Protein AF-A0AB36K809-F1 (afdb_monomer)

Sequence (99 aa):
MNATQRQARRLKELGFRVWARQINPAAPAGKRRKPTMKWIRENISIDQAGAIMRALGYDPKDKWEIKQPERPFLETRDKQLAEISKESMARMRKKGRSK

Structure (mmCIF, N/CA/C/O backbone):
data_AF-A0AB36K809-F1
#
_entry.id   AF-A0AB36K809-F1
#
loop_
_atom_site.group_PDB
_atom_site.id
_atom_site.type_symbol
_atom_site.label_atom_id
_atom_site.label_alt_id
_atom_site.label_comp_id
_atom_site.label_asym_id
_atom_site.label_entity_id
_atom_site.label_seq_id
_atom_site.pdbx_PDB_ins_code
_atom_site.Cartn_x
_atom_site.Cartn_y
_atom_site.Cartn_z
_atom_site.occupancy
_atom_site.B_iso_or_equiv
_atom_site.auth_seq_id
_atom_site.auth_comp_id
_atom_site.auth_asym_id
_atom_site.auth_atom_id
_atom_site.pdbx_PDB_model_num
ATOM 1 N N . MET A 1 1 ? 3.310 14.414 -4.015 1.00 80.25 1 MET A N 1
ATOM 2 C CA . MET A 1 1 ? 4.249 13.570 -3.241 1.00 80.25 1 MET A CA 1
ATOM 3 C C . MET A 1 1 ? 4.183 12.135 -3.737 1.00 80.25 1 MET A C 1
ATOM 5 O O . MET A 1 1 ? 3.101 11.651 -4.065 1.00 80.25 1 MET A O 1
ATOM 9 N N . ASN A 1 2 ? 5.332 11.471 -3.769 1.00 93.50 2 ASN A N 1
ATOM 10 C CA . ASN A 1 2 ? 5.497 10.104 -4.253 1.00 93.50 2 ASN A CA 1
ATOM 11 C C . ASN A 1 2 ? 5.208 9.063 -3.163 1.00 93.50 2 ASN A C 1
ATOM 13 O O . ASN A 1 2 ? 5.368 9.354 -1.978 1.00 93.50 2 ASN A O 1
ATOM 17 N N . ALA A 1 3 ? 4.796 7.854 -3.553 1.00 94.50 3 ALA A N 1
ATOM 18 C CA . ALA A 1 3 ? 4.452 6.788 -2.618 1.00 94.50 3 ALA A CA 1
ATOM 19 C C . ALA A 1 3 ? 5.603 6.471 -1.647 1.00 94.50 3 ALA A C 1
ATOM 21 O O . ALA A 1 3 ? 6.772 6.367 -2.027 1.00 94.50 3 ALA A O 1
ATOM 22 N N . THR A 1 4 ? 5.265 6.264 -0.375 1.00 96.19 4 THR A N 1
ATOM 23 C CA . THR A 1 4 ? 6.252 5.948 0.666 1.00 96.19 4 THR A CA 1
ATOM 24 C C . THR A 1 4 ? 6.792 4.521 0.526 1.00 96.19 4 THR A C 1
ATOM 26 O O . THR 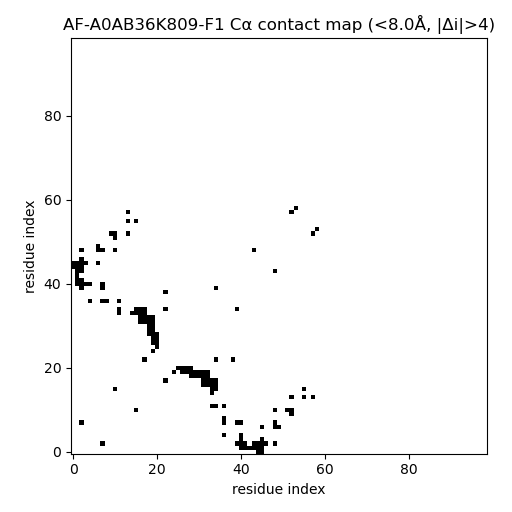A 1 4 ? 6.167 3.637 -0.066 1.00 96.19 4 THR A O 1
ATOM 29 N N . GLN A 1 5 ? 7.945 4.240 1.141 1.00 96.00 5 GLN A N 1
ATOM 30 C CA . GLN A 1 5 ? 8.524 2.890 1.155 1.00 96.00 5 GLN A CA 1
ATOM 31 C C . GLN A 1 5 ? 7.587 1.849 1.788 1.00 96.00 5 GLN A C 1
ATOM 33 O O . GLN A 1 5 ? 7.498 0.724 1.289 1.00 96.00 5 GLN A O 1
ATOM 38 N N . ARG A 1 6 ? 6.858 2.224 2.850 1.00 94.44 6 ARG A N 1
ATOM 39 C CA . ARG A 1 6 ? 5.867 1.354 3.504 1.00 94.44 6 ARG A CA 1
ATOM 40 C C . ARG A 1 6 ? 4.714 1.017 2.556 1.00 94.44 6 ARG A C 1
ATOM 42 O O . ARG A 1 6 ? 4.382 -0.156 2.411 1.00 94.44 6 ARG A O 1
ATOM 49 N N . GLN A 1 7 ? 4.166 2.016 1.861 1.00 94.75 7 GLN A N 1
ATOM 50 C CA . GLN A 1 7 ? 3.107 1.813 0.866 1.00 94.75 7 GLN A CA 1
ATOM 51 C C . GLN A 1 7 ? 3.580 0.933 -0.296 1.00 94.75 7 GLN A C 1
ATOM 53 O O . GLN A 1 7 ? 2.891 -0.012 -0.669 1.00 94.75 7 GLN A O 1
ATOM 58 N N . ALA A 1 8 ? 4.784 1.174 -0.825 1.00 96.69 8 ALA A N 1
ATOM 59 C CA . ALA A 1 8 ? 5.340 0.372 -1.914 1.00 96.69 8 ALA A CA 1
ATOM 60 C C . ALA A 1 8 ? 5.537 -1.102 -1.523 1.00 96.69 8 ALA A C 1
ATOM 62 O O . ALA A 1 8 ? 5.239 -2.001 -2.312 1.00 96.69 8 ALA A O 1
ATOM 63 N N . ARG A 1 9 ? 6.006 -1.360 -0.294 1.00 96.19 9 ARG A N 1
ATOM 64 C CA . ARG A 1 9 ? 6.122 -2.722 0.244 1.00 96.19 9 ARG A CA 1
ATOM 65 C C . ARG A 1 9 ? 4.750 -3.384 0.340 1.00 96.19 9 ARG A C 1
ATOM 67 O O . ARG A 1 9 ? 4.571 -4.492 -0.159 1.00 96.19 9 ARG A O 1
ATOM 74 N N . ARG A 1 10 ? 3.771 -2.666 0.895 1.00 95.19 10 ARG A N 1
ATOM 75 C CA . ARG 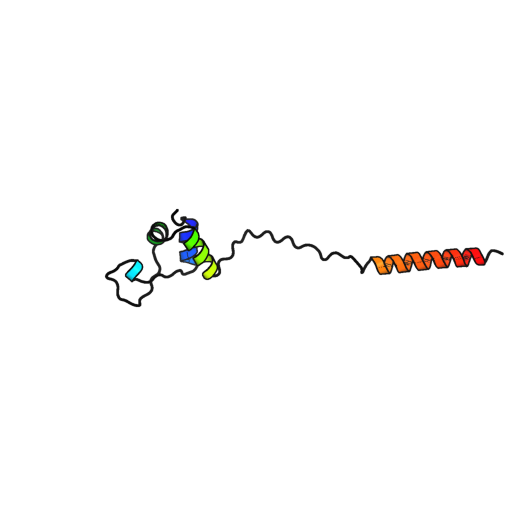A 1 10 ? 2.419 -3.185 1.096 1.00 95.19 10 ARG A CA 1
ATOM 76 C C . ARG A 1 10 ? 1.702 -3.481 -0.219 1.00 95.19 10 ARG A C 1
ATOM 78 O O . ARG A 1 10 ? 1.109 -4.541 -0.356 1.00 95.19 10 ARG A O 1
ATOM 85 N N . LEU A 1 11 ? 1.825 -2.610 -1.219 1.00 95.94 11 LEU A N 1
ATOM 86 C CA . LEU A 1 11 ? 1.304 -2.853 -2.569 1.00 95.94 11 LEU A CA 1
ATOM 87 C C . LEU A 1 11 ? 1.870 -4.141 -3.183 1.00 95.94 11 LEU A C 1
ATOM 89 O O . LEU A 1 11 ? 1.145 -4.895 -3.832 1.00 95.94 11 LEU A O 1
ATOM 93 N N . LYS A 1 12 ? 3.156 -4.424 -2.957 1.00 95.31 12 LYS A N 1
ATOM 94 C CA . LYS A 1 12 ? 3.795 -5.651 -3.444 1.00 95.31 12 LYS A CA 1
ATOM 95 C C . LYS A 1 12 ? 3.263 -6.900 -2.730 1.00 95.31 12 LYS A C 1
ATOM 97 O O . LYS A 1 12 ? 3.026 -7.906 -3.396 1.00 95.31 12 LYS A O 1
ATOM 102 N N . GLU A 1 13 ? 3.051 -6.823 -1.416 1.00 94.50 13 GLU A N 1
ATOM 103 C CA . GLU A 1 13 ? 2.430 -7.889 -0.611 1.00 94.50 13 GLU A CA 1
ATOM 104 C C . GLU A 1 13 ? 0.990 -8.174 -1.055 1.00 94.50 13 GLU A C 1
ATOM 106 O O . GLU A 1 13 ? 0.621 -9.330 -1.228 1.00 94.50 13 GLU A O 1
ATOM 111 N N . LEU A 1 14 ? 0.213 -7.124 -1.335 1.00 94.62 14 LEU A N 1
ATOM 112 C CA . LEU A 1 14 ? -1.166 -7.206 -1.837 1.00 94.62 14 LEU A CA 1
ATOM 113 C C . LEU A 1 14 ? -1.265 -7.685 -3.297 1.00 94.62 14 LEU A C 1
ATOM 115 O O . LEU A 1 14 ? -2.353 -7.773 -3.858 1.00 94.62 14 LEU A O 1
ATOM 119 N N . GLY A 1 15 ? -0.138 -7.984 -3.947 1.00 94.75 15 GLY A N 1
ATOM 120 C CA . GLY A 1 15 ? -0.129 -8.546 -5.294 1.00 94.75 15 GLY A CA 1
ATOM 121 C C . GLY A 1 15 ? -0.421 -7.539 -6.405 1.00 94.75 15 GLY A C 1
ATOM 122 O O . GLY A 1 15 ? -0.845 -7.954 -7.484 1.00 94.75 15 GLY A O 1
ATOM 123 N N . PHE A 1 16 ? -0.158 -6.247 -6.185 1.00 95.88 16 PHE A N 1
ATOM 124 C CA . PHE A 1 16 ? -0.333 -5.197 -7.188 1.00 95.88 16 PHE A CA 1
ATOM 125 C C . PHE A 1 16 ? 0.379 -5.526 -8.516 1.00 95.88 16 PHE A C 1
ATOM 127 O O . PHE A 1 16 ? 1.543 -5.944 -8.546 1.00 95.88 16 PHE A O 1
ATOM 134 N N . ARG A 1 17 ? -0.332 -5.333 -9.636 1.00 95.69 17 ARG A N 1
ATOM 135 C CA . ARG A 1 17 ? 0.170 -5.579 -10.996 1.00 95.69 17 ARG A CA 1
ATOM 136 C C . ARG A 1 17 ? -0.180 -4.432 -11.930 1.00 95.69 17 ARG A C 1
ATOM 138 O O . ARG A 1 17 ? -1.343 -4.038 -12.013 1.00 95.69 17 ARG A O 1
ATOM 145 N N . VAL A 1 18 ? 0.796 -4.024 -12.728 1.00 94.88 18 VAL A N 1
ATOM 146 C CA . VAL A 1 18 ? 0.653 -3.023 -13.794 1.00 94.88 18 VAL A CA 1
ATOM 147 C C . VAL A 1 18 ? 0.846 -3.672 -15.156 1.00 94.88 18 VAL A C 1
ATOM 149 O O . VAL A 1 18 ? 1.353 -4.795 -15.257 1.00 94.88 18 VAL A O 1
ATOM 152 N N . TRP A 1 19 ? 0.422 -2.994 -16.214 1.00 94.69 19 TRP A N 1
ATOM 153 C CA . TRP A 1 19 ? 0.713 -3.443 -17.569 1.00 94.69 19 TRP A CA 1
ATOM 154 C C . TRP A 1 19 ? 2.213 -3.349 -17.832 1.00 94.69 19 TRP A C 1
ATOM 156 O O . TRP A 1 19 ? 2.864 -2.386 -17.438 1.00 94.69 19 TRP A O 1
ATOM 166 N N . ALA A 1 20 ? 2.778 -4.344 -18.515 1.00 93.44 20 ALA A N 1
ATOM 167 C CA . ALA A 1 20 ? 4.210 -4.395 -18.794 1.00 93.44 20 ALA A CA 1
ATOM 168 C C . ALA A 1 20 ? 4.686 -3.148 -19.555 1.00 93.44 20 ALA A C 1
ATOM 170 O O . ALA A 1 20 ? 5.761 -2.637 -19.257 1.00 93.44 20 ALA A O 1
ATOM 171 N N . ARG A 1 21 ? 3.842 -2.615 -20.449 1.00 93.44 21 ARG A N 1
ATOM 172 C CA . ARG A 1 21 ? 4.095 -1.378 -21.199 1.00 93.44 21 ARG A CA 1
ATOM 173 C C . ARG A 1 21 ? 4.213 -0.121 -20.341 1.00 93.44 21 ARG A C 1
ATOM 175 O O . ARG A 1 21 ? 4.899 0.805 -20.744 1.00 93.44 21 ARG A O 1
ATOM 182 N N . GLN A 1 22 ? 3.599 -0.100 -19.156 1.00 90.38 22 GLN A N 1
ATOM 183 C CA . GLN A 1 22 ? 3.762 1.012 -18.211 1.00 90.38 22 GLN A CA 1
ATOM 184 C C . GLN A 1 22 ? 5.155 1.017 -17.565 1.00 90.38 22 GLN A C 1
ATOM 186 O O . GLN A 1 22 ? 5.602 2.049 -17.084 1.00 90.38 22 GLN A O 1
ATOM 191 N N . ILE A 1 23 ? 5.839 -0.133 -17.537 1.00 90.75 23 ILE A N 1
ATOM 192 C CA . ILE A 1 23 ? 7.202 -0.252 -17.005 1.00 90.75 23 ILE A CA 1
ATOM 193 C C . ILE A 1 23 ? 8.226 -0.112 -18.133 1.00 90.75 23 ILE A C 1
ATOM 195 O O . ILE A 1 23 ? 9.205 0.610 -17.994 1.00 90.75 23 ILE A O 1
ATOM 199 N N . ASN A 1 24 ? 8.013 -0.830 -19.234 1.00 90.94 24 ASN A N 1
ATOM 200 C CA . ASN A 1 24 ? 8.865 -0.799 -20.412 1.00 90.94 24 ASN A CA 1
ATOM 201 C C . ASN A 1 24 ? 7.975 -0.663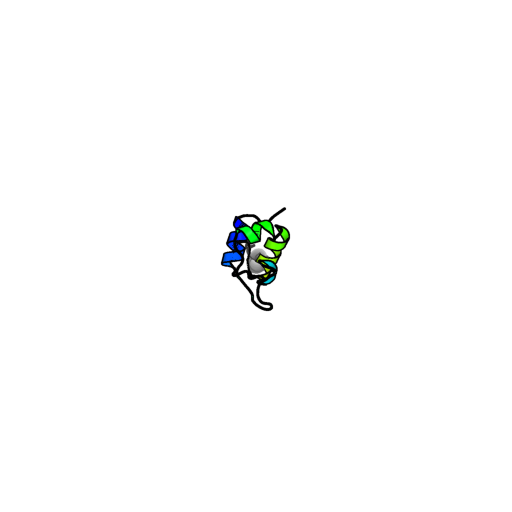 -21.657 1.00 90.94 24 ASN A C 1
ATOM 203 O O . ASN A 1 24 ? 7.304 -1.636 -22.005 1.00 90.94 24 ASN A O 1
ATOM 207 N N . PRO A 1 25 ? 7.983 0.489 -22.348 1.00 89.19 25 PRO A N 1
ATOM 208 C CA . PRO A 1 25 ? 7.175 0.716 -23.548 1.00 89.19 25 PRO A CA 1
ATOM 209 C C . PRO A 1 25 ? 7.377 -0.327 -24.659 1.00 89.19 25 PRO A C 1
ATOM 211 O O . PRO A 1 25 ? 6.426 -0.649 -25.369 1.00 89.19 25 PRO A O 1
ATOM 214 N N . ALA A 1 26 ? 8.573 -0.916 -24.765 1.00 92.38 26 ALA A N 1
ATOM 215 C CA . ALA A 1 26 ? 8.888 -1.966 -25.736 1.00 92.38 26 ALA A CA 1
ATOM 216 C C . ALA A 1 26 ? 8.347 -3.357 -25.341 1.00 92.38 26 ALA A C 1
ATOM 218 O O . ALA A 1 26 ? 8.498 -4.325 -26.084 1.00 92.38 26 ALA A O 1
ATOM 219 N N . ALA A 1 27 ? 7.727 -3.497 -24.166 1.00 89.19 27 ALA A N 1
ATOM 220 C CA . ALA A 1 27 ? 7.197 -4.774 -23.714 1.00 89.19 27 ALA A CA 1
ATOM 221 C C . ALA A 1 27 ? 5.971 -5.228 -24.540 1.00 89.19 27 ALA A C 1
ATOM 223 O O . ALA A 1 27 ? 5.187 -4.397 -25.023 1.00 89.19 27 ALA A O 1
ATOM 224 N N . PRO A 1 28 ? 5.736 -6.554 -24.632 1.00 86.69 28 PRO A N 1
ATOM 225 C CA . PRO A 1 28 ? 4.553 -7.102 -25.285 1.00 86.69 28 PRO A CA 1
ATOM 226 C C . PRO A 1 28 ? 3.253 -6.530 -24.705 1.00 86.69 28 PRO A C 1
ATOM 228 O O . PRO A 1 28 ? 3.103 -6.404 -23.482 1.00 86.69 28 PRO A O 1
ATOM 231 N N . ALA A 1 29 ? 2.302 -6.209 -25.586 1.00 88.62 29 ALA A N 1
ATOM 232 C CA . ALA A 1 29 ? 0.968 -5.763 -25.194 1.00 88.62 29 ALA A CA 1
ATOM 233 C C 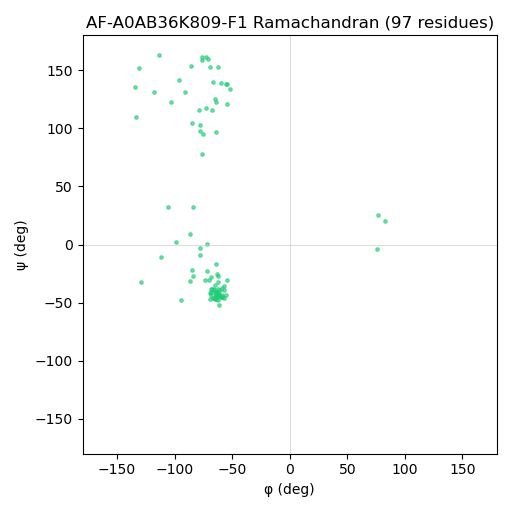. ALA A 1 29 ? 0.221 -6.859 -24.409 1.00 88.62 29 ALA A C 1
ATOM 235 O O . ALA A 1 29 ? 0.497 -8.048 -24.554 1.00 88.62 29 ALA A O 1
ATOM 236 N N . GLY A 1 30 ? -0.714 -6.461 -23.543 1.00 88.44 30 GLY A N 1
ATOM 237 C CA . GLY A 1 30 ? -1.604 -7.393 -22.833 1.00 88.44 30 GLY A CA 1
ATOM 238 C C . GLY A 1 30 ? -0.978 -8.178 -21.672 1.00 88.44 30 GLY A C 1
ATOM 239 O O . GLY A 1 30 ? -1.688 -8.875 -20.951 1.00 88.44 30 GLY A O 1
ATOM 240 N N . LYS A 1 31 ? 0.330 -8.053 -21.408 1.00 92.19 31 LYS A N 1
ATOM 241 C CA . LYS A 1 31 ? 0.967 -8.736 -20.271 1.00 92.19 31 LYS A CA 1
ATOM 242 C C . LYS A 1 31 ? 0.960 -7.866 -19.016 1.00 92.19 31 LYS A C 1
ATOM 244 O O . LYS A 1 31 ? 1.405 -6.722 -19.053 1.00 92.19 31 LYS A O 1
ATOM 249 N N . ARG A 1 32 ? 0.533 -8.417 -17.874 1.00 94.00 32 ARG A N 1
ATOM 250 C CA . ARG A 1 32 ? 0.658 -7.765 -16.555 1.00 94.00 32 ARG A CA 1
ATOM 251 C C . ARG A 1 32 ? 1.907 -8.244 -15.818 1.00 94.00 32 ARG A C 1
ATOM 253 O O . ARG A 1 32 ? 2.254 -9.426 -15.864 1.00 94.00 32 ARG A O 1
ATOM 260 N N . ARG A 1 33 ? 2.583 -7.337 -15.115 1.00 93.38 33 ARG A N 1
ATOM 261 C CA . ARG A 1 33 ? 3.797 -7.608 -14.331 1.00 93.38 33 ARG A CA 1
ATOM 262 C C . ARG A 1 33 ? 3.683 -7.021 -12.929 1.00 93.38 33 ARG A C 1
ATOM 264 O O . ARG A 1 33 ? 2.978 -6.039 -12.711 1.00 93.38 33 ARG A O 1
ATOM 271 N N . LYS A 1 34 ? 4.384 -7.644 -11.980 1.00 94.62 34 LYS A N 1
ATOM 272 C CA . LYS A 1 34 ? 4.584 -7.093 -10.636 1.00 94.62 34 LYS A CA 1
ATOM 273 C C . LYS A 1 34 ? 5.68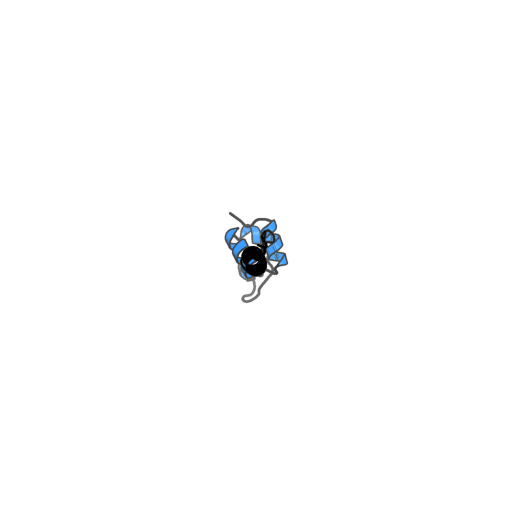8 -6.026 -10.732 1.00 94.62 34 LYS A C 1
ATOM 275 O O . LYS A 1 34 ? 6.807 -6.398 -11.090 1.00 94.62 34 LYS A O 1
ATOM 280 N N . PRO A 1 35 ? 5.401 -4.739 -10.477 1.00 95.50 35 PRO A N 1
ATOM 281 C CA . PRO A 1 35 ? 6.417 -3.696 -10.550 1.00 95.50 35 PRO A CA 1
ATOM 282 C C . PRO A 1 35 ? 7.421 -3.805 -9.394 1.00 95.50 35 PRO A C 1
ATOM 284 O O . PRO A 1 35 ? 7.154 -4.416 -8.355 1.00 95.50 35 PRO A O 1
ATOM 287 N N . THR A 1 36 ? 8.600 -3.207 -9.571 1.00 95.69 36 THR A N 1
ATOM 288 C CA . THR A 1 36 ? 9.608 -3.107 -8.507 1.00 95.69 36 THR A CA 1
ATOM 289 C C . THR A 1 36 ? 9.215 -2.032 -7.488 1.00 95.69 36 THR A C 1
ATOM 291 O O . THR A 1 36 ? 8.460 -1.112 -7.794 1.00 95.69 36 THR A O 1
ATOM 294 N N . MET A 1 37 ? 9.755 -2.103 -6.264 1.00 95.25 37 MET A N 1
ATOM 295 C CA . MET A 1 37 ? 9.505 -1.063 -5.251 1.00 95.25 37 MET A CA 1
ATOM 296 C C . MET A 1 37 ? 10.024 0.312 -5.685 1.00 95.25 37 MET A C 1
ATOM 298 O O . MET A 1 37 ? 9.433 1.323 -5.320 1.00 95.25 37 MET A O 1
ATOM 302 N N . LYS A 1 38 ? 11.118 0.358 -6.458 1.00 95.44 38 LYS A N 1
ATOM 303 C CA . LYS A 1 38 ? 11.641 1.599 -7.042 1.00 95.44 38 LYS A CA 1
ATOM 304 C C . LYS A 1 38 ? 10.608 2.221 -7.983 1.00 95.44 38 LYS A C 1
ATOM 306 O O . LYS A 1 38 ? 10.189 3.345 -7.744 1.00 95.44 38 LYS A O 1
ATOM 311 N N . TRP A 1 39 ? 10.098 1.433 -8.932 1.00 96.38 39 TRP A N 1
ATOM 312 C CA . TRP A 1 39 ? 9.094 1.896 -9.888 1.00 96.38 39 TRP A CA 1
ATOM 313 C C . TRP A 1 39 ? 7.824 2.409 -9.197 1.00 96.38 39 TRP A C 1
ATOM 315 O O . TRP A 1 39 ? 7.337 3.477 -9.546 1.00 96.38 39 TRP A O 1
ATOM 325 N N . ILE A 1 40 ? 7.324 1.699 -8.175 1.00 95.94 40 ILE A N 1
ATOM 326 C CA . ILE A 1 40 ? 6.137 2.129 -7.413 1.00 95.94 40 ILE A CA 1
ATOM 327 C C . ILE A 1 40 ? 6.359 3.501 -6.765 1.00 95.94 40 ILE A C 1
ATOM 329 O O . ILE A 1 40 ? 5.484 4.355 -6.840 1.00 95.94 40 ILE A O 1
ATOM 333 N N . ARG A 1 41 ? 7.523 3.726 -6.146 1.00 96.38 41 ARG A N 1
ATOM 334 C CA . ARG A 1 41 ? 7.841 5.015 -5.513 1.00 96.38 41 ARG A CA 1
ATOM 335 C C . ARG A 1 41 ? 8.030 6.140 -6.526 1.00 96.38 41 ARG A C 1
ATOM 337 O O . ARG A 1 41 ? 7.810 7.285 -6.181 1.00 96.38 41 ARG A O 1
ATOM 344 N N . GLU A 1 42 ? 8.451 5.847 -7.747 1.00 96.25 42 GLU A N 1
ATOM 345 C CA . GLU A 1 42 ? 8.684 6.877 -8.768 1.00 96.25 42 GLU A CA 1
ATOM 346 C C . GLU A 1 42 ? 7.415 7.233 -9.550 1.00 96.25 42 GLU A C 1
ATOM 348 O O . GLU A 1 42 ? 7.260 8.377 -9.960 1.00 96.25 42 GLU A O 1
ATOM 353 N N . ASN A 1 43 ? 6.503 6.273 -9.736 1.00 95.44 43 ASN A N 1
ATOM 354 C CA . ASN A 1 43 ? 5.380 6.401 -10.672 1.00 95.44 43 ASN A CA 1
ATOM 355 C C . ASN A 1 43 ? 4.005 6.493 -10.000 1.00 95.44 43 ASN A C 1
ATOM 357 O O . ASN A 1 43 ? 3.020 6.756 -10.683 1.00 95.44 43 ASN A O 1
ATOM 361 N N . ILE A 1 44 ? 3.903 6.238 -8.692 1.00 95.62 44 ILE A N 1
ATOM 362 C CA . ILE A 1 44 ? 2.626 6.256 -7.970 1.00 95.62 44 ILE A CA 1
ATOM 363 C C . ILE A 1 44 ? 2.664 7.346 -6.903 1.00 95.62 44 ILE A C 1
ATOM 365 O O . ILE A 1 44 ? 3.605 7.422 -6.108 1.00 95.62 44 ILE A O 1
ATOM 369 N N . SER A 1 45 ? 1.622 8.178 -6.861 1.00 97.12 45 SER A N 1
ATOM 370 C CA . SER A 1 45 ? 1.457 9.173 -5.798 1.00 97.12 45 SER A CA 1
ATOM 371 C C . SER A 1 45 ? 0.984 8.534 -4.485 1.00 97.12 45 SER A C 1
ATOM 373 O O . SER A 1 45 ? 0.449 7.424 -4.466 1.00 97.12 45 SER A O 1
ATOM 375 N N . ILE A 1 46 ? 1.151 9.235 -3.360 1.00 95.31 46 ILE A N 1
ATOM 376 C CA . ILE A 1 46 ? 0.676 8.760 -2.044 1.00 95.31 46 ILE A CA 1
ATOM 377 C C . ILE A 1 46 ? -0.831 8.449 -2.071 1.00 95.31 46 ILE A C 1
ATOM 379 O O . ILE A 1 46 ? -1.245 7.397 -1.574 1.00 95.31 46 ILE A O 1
ATOM 383 N N . ASP A 1 47 ? -1.630 9.320 -2.690 1.00 95.12 47 ASP A N 1
ATOM 384 C CA . ASP A 1 47 ? -3.092 9.192 -2.743 1.00 95.12 47 ASP A CA 1
ATOM 385 C C . ASP A 1 47 ? -3.524 8.006 -3.605 1.00 95.12 47 ASP A C 1
ATOM 387 O O . ASP A 1 47 ? -4.367 7.200 -3.199 1.00 95.12 47 ASP A O 1
ATOM 391 N N . GLN A 1 48 ? -2.883 7.844 -4.767 1.00 96.00 48 GLN A N 1
ATOM 392 C CA . GLN A 1 48 ? -3.098 6.696 -5.643 1.00 96.00 48 GLN A CA 1
ATOM 393 C C . GLN A 1 48 ? -2.722 5.394 -4.938 1.00 96.00 48 GLN A C 1
ATOM 395 O O . GLN A 1 48 ? -3.485 4.433 -4.984 1.00 96.00 48 GLN A O 1
ATOM 400 N N . ALA A 1 49 ? -1.585 5.358 -4.236 1.00 96.25 49 ALA A N 1
ATOM 401 C CA . ALA A 1 49 ? -1.171 4.183 -3.480 1.00 96.25 49 ALA A CA 1
ATOM 402 C C . ALA 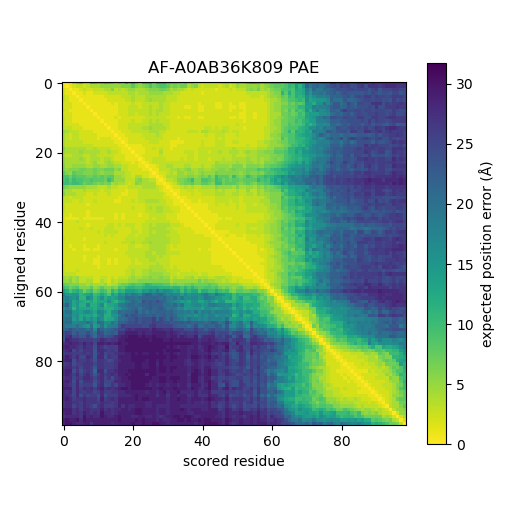A 1 49 ? -2.211 3.813 -2.412 1.00 96.25 49 ALA A C 1
ATOM 404 O O . ALA A 1 49 ? -2.590 2.648 -2.312 1.00 96.25 49 ALA A O 1
ATOM 405 N N . GLY A 1 50 ? -2.727 4.793 -1.665 1.00 94.38 50 GLY A N 1
ATOM 406 C CA . GLY A 1 50 ? -3.781 4.573 -0.673 1.00 94.38 50 GLY A CA 1
ATOM 407 C C . GLY A 1 50 ? -5.103 4.091 -1.281 1.00 94.38 50 GLY A C 1
ATOM 408 O O . GLY A 1 50 ? -5.751 3.199 -0.730 1.00 94.38 50 GLY A O 1
ATOM 409 N N . ALA A 1 51 ? -5.510 4.640 -2.428 1.00 95.44 51 ALA A N 1
ATOM 410 C CA . ALA A 1 51 ? -6.698 4.187 -3.153 1.00 95.44 51 ALA A CA 1
ATOM 411 C C . ALA A 1 51 ? -6.540 2.747 -3.671 1.00 95.44 51 ALA A C 1
ATOM 413 O O . ALA A 1 51 ? -7.412 1.912 -3.439 1.00 95.44 51 ALA A O 1
ATOM 414 N N . ILE A 1 52 ? -5.399 2.429 -4.291 1.00 95.75 52 ILE A N 1
ATOM 415 C CA . ILE A 1 52 ? -5.094 1.086 -4.800 1.00 95.75 52 ILE A CA 1
ATOM 416 C C . ILE A 1 52 ? -5.038 0.075 -3.654 1.00 95.75 52 ILE A C 1
ATOM 418 O O . ILE A 1 52 ? -5.599 -1.008 -3.770 1.00 95.75 52 ILE A O 1
ATOM 422 N N . MET A 1 53 ? -4.391 0.416 -2.536 1.00 95.19 53 MET A N 1
ATOM 423 C CA . MET A 1 53 ? -4.336 -0.457 -1.362 1.00 95.19 53 MET A CA 1
ATOM 424 C C . MET A 1 53 ? -5.744 -0.814 -0.873 1.00 95.19 53 MET A C 1
ATOM 426 O O . MET A 1 53 ? -6.022 -1.992 -0.663 1.00 95.19 53 MET A O 1
ATOM 430 N N . ARG A 1 54 ? -6.646 0.169 -0.759 1.00 93.25 54 ARG A N 1
ATOM 431 C CA . ARG A 1 54 ? -8.049 -0.064 -0.375 1.00 93.25 54 ARG A CA 1
ATOM 432 C C . ARG A 1 54 ? -8.796 -0.928 -1.391 1.00 93.25 54 ARG A C 1
ATOM 434 O O . ARG A 1 54 ? -9.471 -1.869 -0.995 1.00 93.25 54 ARG A O 1
ATOM 441 N N . ALA A 1 55 ? -8.615 -0.671 -2.687 1.00 94.56 55 ALA A N 1
ATOM 442 C CA . ALA A 1 55 ? -9.206 -1.488 -3.750 1.00 94.56 55 ALA A CA 1
ATOM 443 C C . ALA A 1 55 ? -8.702 -2.946 -3.738 1.00 94.56 55 ALA A C 1
ATOM 445 O O . ALA A 1 55 ? -9.415 -3.850 -4.158 1.00 94.56 55 ALA A O 1
ATOM 446 N N . LEU A 1 56 ? -7.487 -3.183 -3.233 1.00 93.88 56 LEU A N 1
ATOM 447 C CA . LEU A 1 56 ? -6.909 -4.514 -3.025 1.00 93.88 56 LEU A CA 1
ATOM 448 C C . LEU A 1 56 ? -7.276 -5.137 -1.662 1.00 93.88 56 LEU A C 1
ATOM 450 O O . LEU A 1 56 ? -6.707 -6.164 -1.297 1.00 93.88 56 LEU A O 1
ATOM 454 N N . GLY A 1 57 ? -8.195 -4.535 -0.901 1.00 90.12 57 GLY A N 1
ATOM 455 C CA . GLY A 1 57 ? -8.674 -5.075 0.376 1.00 90.12 57 GLY A CA 1
ATOM 456 C C . GLY A 1 57 ? -7.782 -4.763 1.581 1.00 90.12 57 GLY A C 1
ATOM 457 O O . GLY A 1 57 ? -7.850 -5.453 2.595 1.00 90.12 57 GLY A O 1
ATOM 458 N N . TYR A 1 58 ? -6.920 -3.745 1.501 1.00 91.19 58 TYR A N 1
ATOM 459 C CA . TYR A 1 58 ? -6.184 -3.273 2.672 1.00 91.19 58 TYR A CA 1
ATOM 460 C C . TYR A 1 58 ? -7.099 -2.506 3.627 1.00 91.19 58 TYR A C 1
ATOM 462 O O . TYR A 1 58 ? -7.570 -1.418 3.288 1.00 91.19 58 TYR A O 1
ATOM 470 N N . ASP A 1 59 ? -7.251 -3.028 4.841 1.00 84.56 59 ASP A N 1
ATOM 471 C CA . ASP A 1 59 ? -7.858 -2.307 5.956 1.00 84.56 59 ASP A CA 1
ATOM 472 C C . ASP A 1 59 ? 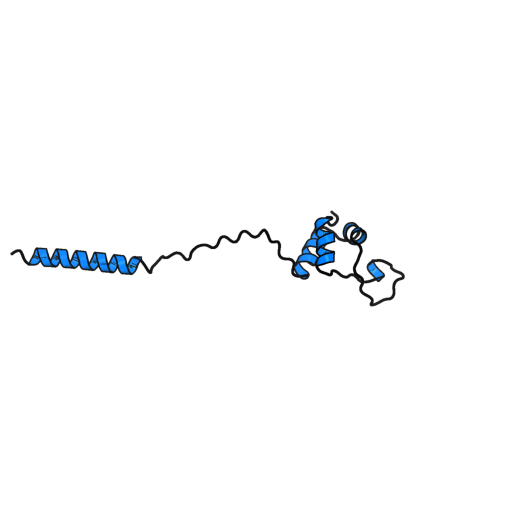-6.763 -1.810 6.921 1.00 84.56 59 ASP A C 1
ATOM 474 O O . ASP A 1 59 ? -5.938 -2.612 7.384 1.00 84.56 59 ASP A O 1
ATOM 478 N N . PRO A 1 60 ? -6.673 -0.496 7.202 1.00 78.31 60 PRO A N 1
ATOM 479 C CA . PRO A 1 60 ? -5.776 0.007 8.234 1.00 78.31 60 PRO A CA 1
ATOM 480 C C . PRO A 1 60 ? -6.201 -0.529 9.609 1.00 78.31 60 PRO A C 1
ATOM 482 O O . PRO A 1 60 ? -7.319 -0.296 10.056 1.00 78.31 60 PRO A O 1
ATOM 485 N N . LYS A 1 61 ? -5.277 -1.223 10.287 1.00 71.31 61 LYS A N 1
ATOM 486 C CA . LYS A 1 61 ? -5.504 -1.855 11.600 1.00 71.31 61 LYS A CA 1
ATOM 487 C C . LYS A 1 61 ? -5.805 -0.868 12.734 1.00 71.31 61 LYS A C 1
ATOM 489 O O . LYS A 1 61 ? -6.330 -1.283 13.756 1.00 71.31 61 LYS A O 1
ATOM 494 N N . ASP A 1 62 ? -5.506 0.415 12.558 1.00 69.44 62 ASP A N 1
ATOM 495 C CA . ASP A 1 62 ? -5.606 1.429 13.615 1.00 69.44 62 ASP A CA 1
ATOM 496 C C . ASP A 1 62 ? -7.024 2.012 13.774 1.00 69.44 62 ASP A C 1
ATOM 498 O O . ASP A 1 62 ? -7.193 3.179 14.128 1.00 69.44 62 ASP A O 1
ATOM 502 N N . LYS A 1 63 ? -8.069 1.218 13.512 1.00 65.94 63 LYS A N 1
ATOM 503 C CA . LYS A 1 63 ? -9.433 1.581 13.906 1.00 65.94 63 LYS A CA 1
ATOM 504 C C . LYS A 1 63 ? -9.631 1.139 15.347 1.00 65.94 63 LYS A C 1
ATOM 506 O O . LYS A 1 63 ? -9.797 -0.045 15.625 1.00 65.94 63 LYS A O 1
ATOM 511 N N . TRP A 1 64 ? -9.606 2.093 16.267 1.00 73.88 64 TRP A N 1
ATOM 512 C CA . TRP A 1 64 ? -10.021 1.836 17.639 1.00 73.88 64 TRP A CA 1
ATOM 513 C C . TRP A 1 64 ? -11.547 1.755 17.662 1.00 73.88 64 TRP A C 1
ATOM 515 O O . TRP A 1 64 ? -12.240 2.770 17.686 1.00 73.88 64 TRP A O 1
ATOM 525 N N . GLU A 1 65 ? -12.073 0.535 17.578 1.00 74.94 65 GLU A N 1
ATOM 526 C CA . GLU A 1 65 ? -13.501 0.272 17.723 1.00 74.94 65 GLU A CA 1
ATOM 527 C C . GLU A 1 65 ? -13.865 0.307 19.212 1.00 74.94 65 GLU A C 1
ATOM 529 O O . GLU A 1 65 ? -13.575 -0.617 19.974 1.00 74.94 65 GLU A O 1
ATOM 534 N N . ILE A 1 66 ? -14.484 1.404 19.649 1.00 78.94 66 ILE A N 1
ATOM 535 C CA . ILE A 1 66 ? -15.053 1.503 20.993 1.00 78.94 66 ILE A CA 1
ATOM 536 C C . ILE A 1 66 ? -16.377 0.738 20.963 1.00 78.94 66 ILE A C 1
ATOM 538 O O . ILE A 1 66 ? -17.397 1.277 20.535 1.00 78.94 66 ILE A O 1
ATOM 542 N N . LYS A 1 67 ? -16.368 -0.524 21.407 1.00 78.69 67 LYS A N 1
ATOM 543 C CA . LYS A 1 67 ? -17.603 -1.282 21.643 1.00 78.69 67 LYS A CA 1
ATOM 544 C C . LYS A 1 67 ? -18.381 -0.589 22.759 1.00 78.69 67 LYS A C 1
ATOM 546 O O . LYS A 1 67 ? -18.069 -0.771 23.934 1.00 78.69 67 LYS A O 1
ATOM 551 N N . GLN A 1 68 ? -19.351 0.250 22.397 1.00 78.00 68 GLN A N 1
ATOM 552 C CA . GLN A 1 68 ? -20.269 0.800 23.384 1.00 78.00 68 GLN A CA 1
ATOM 553 C C . GLN A 1 68 ? -21.084 -0.364 23.952 1.00 78.00 68 GLN A C 1
ATOM 555 O O . GLN A 1 68 ? -21.666 -1.118 23.169 1.00 78.00 68 GLN A O 1
ATOM 560 N N . PRO A 1 69 ? -21.110 -0.552 25.282 1.00 80.88 69 PRO A N 1
ATOM 561 C CA . PRO A 1 69 ? -22.014 -1.526 25.859 1.00 80.88 69 PRO A CA 1
ATOM 562 C C . PRO A 1 69 ? -23.444 -1.128 25.492 1.00 80.88 69 PRO A C 1
ATOM 564 O O . PRO A 1 69 ? -23.792 0.058 25.522 1.00 80.88 69 PRO A O 1
ATOM 567 N N . GLU A 1 70 ? -24.267 -2.117 25.147 1.00 76.38 70 GLU A N 1
ATOM 568 C CA . GLU A 1 70 ? -25.700 -1.905 24.984 1.00 76.38 70 GLU A CA 1
ATOM 569 C C . GLU A 1 70 ? -26.228 -1.283 26.273 1.00 76.38 70 GLU A C 1
ATOM 571 O O . GLU A 1 70 ? -26.033 -1.807 27.370 1.00 76.38 70 GLU A O 1
ATOM 576 N N . ARG A 1 71 ? -26.813 -0.093 26.158 1.00 76.75 71 ARG A N 1
ATOM 577 C CA . ARG A 1 71 ? -27.283 0.667 27.312 1.00 76.75 71 ARG A CA 1
ATOM 578 C C . ARG A 1 71 ? -28.460 -0.105 27.927 1.00 76.75 71 ARG A C 1
ATOM 580 O O . ARG A 1 71 ? -29.493 -0.192 27.262 1.00 76.75 71 ARG A O 1
ATOM 587 N N . PRO A 1 72 ? -28.382 -0.617 29.172 1.00 68.19 72 PRO A N 1
ATOM 588 C CA . PRO A 1 72 ? -29.519 -1.278 29.803 1.00 68.19 72 PRO A CA 1
ATOM 589 C C . PRO A 1 72 ? -30.501 -0.197 30.268 1.00 68.19 72 PRO A C 1
ATOM 591 O O . PRO A 1 72 ? -30.494 0.222 31.422 1.00 68.19 72 PRO A O 1
ATOM 594 N N . PHE A 1 73 ? -31.282 0.360 29.341 1.00 64.56 73 PHE A N 1
ATOM 595 C CA . PHE A 1 73 ? -32.153 1.501 29.635 1.00 64.56 73 PHE A CA 1
ATOM 596 C C . PHE A 1 73 ? -33.509 1.079 30.230 1.00 64.56 73 PHE A C 1
ATOM 598 O O . PHE A 1 73 ? -34.140 1.885 30.910 1.00 64.56 73 PHE A O 1
ATOM 605 N N . LEU A 1 74 ? -33.959 -0.167 30.013 1.00 59.12 74 LEU A N 1
ATOM 606 C CA . LEU A 1 74 ? -35.335 -0.587 30.338 1.00 59.12 74 LEU A CA 1
ATOM 607 C C . LEU A 1 74 ? -35.452 -1.869 31.185 1.00 59.12 74 LEU A C 1
ATOM 609 O O . LEU A 1 74 ? -36.327 -1.937 32.042 1.00 59.12 74 LEU A O 1
ATOM 613 N N . GLU A 1 75 ? -34.554 -2.849 31.057 1.00 58.94 75 GLU A N 1
ATOM 614 C CA . GLU A 1 75 ? -34.779 -4.173 31.674 1.00 58.94 75 GLU A CA 1
ATOM 615 C C . GLU A 1 75 ? -34.612 -4.226 33.206 1.00 58.94 75 GLU A C 1
ATOM 617 O O . GLU A 1 75 ? -35.280 -5.005 33.889 1.00 58.94 75 GLU A O 1
ATOM 622 N N . THR A 1 76 ? -33.745 -3.393 33.783 1.00 61.22 76 THR A N 1
ATOM 623 C CA . THR A 1 76 ? -33.584 -3.276 35.245 1.00 61.22 76 THR A CA 1
ATOM 624 C C . THR A 1 76 ? -34.609 -2.335 35.873 1.00 61.22 76 THR A C 1
ATOM 626 O O . THR A 1 76 ? -34.995 -2.527 37.029 1.00 61.22 76 THR A O 1
ATOM 629 N N . ARG A 1 77 ? -35.101 -1.353 35.108 1.00 64.88 77 ARG A N 1
ATOM 630 C CA . ARG A 1 77 ? -36.042 -0.336 35.587 1.00 64.88 77 ARG A CA 1
ATOM 631 C C . ARG A 1 77 ? -37.414 -0.928 35.888 1.00 64.88 77 ARG A C 1
ATOM 633 O O . ARG A 1 77 ? -37.968 -0.608 36.936 1.00 64.88 77 ARG A O 1
ATOM 640 N N . ASP A 1 78 ? -37.921 -1.827 35.049 1.00 66.00 78 ASP A N 1
ATOM 641 C CA . ASP A 1 78 ? -39.249 -2.425 35.250 1.00 66.00 78 ASP A CA 1
ATOM 642 C C . ASP A 1 78 ? -39.298 -3.340 36.481 1.00 66.00 78 ASP A C 1
ATOM 644 O O . ASP A 1 78 ? -40.263 -3.310 37.247 1.00 66.00 78 ASP A O 1
ATOM 648 N N . LYS A 1 79 ? -38.221 -4.097 36.737 1.00 68.75 79 LYS A N 1
ATOM 649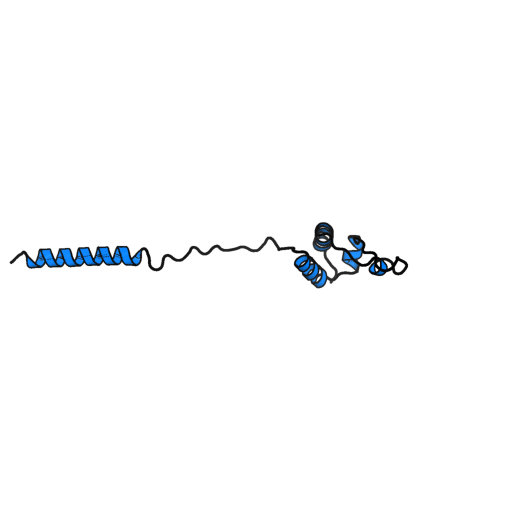 C CA . LYS A 1 79 ? -38.101 -4.935 37.941 1.00 68.75 79 LYS A CA 1
ATOM 650 C C . LYS A 1 79 ? -38.020 -4.090 39.213 1.00 68.75 79 LYS A C 1
ATOM 652 O O . LYS A 1 79 ? -38.762 -4.360 40.155 1.00 68.75 79 LYS A O 1
ATOM 657 N N . GLN A 1 80 ? -37.195 -3.039 39.219 1.00 67.94 80 GLN A N 1
ATOM 658 C CA . GLN A 1 80 ? -37.118 -2.118 40.359 1.00 67.94 80 GLN A CA 1
ATOM 659 C C . GLN A 1 80 ? -38.433 -1.362 40.586 1.00 67.94 80 GLN A C 1
ATOM 661 O O . GLN A 1 80 ? -38.859 -1.225 41.730 1.00 67.94 80 GLN A O 1
ATOM 666 N N . LEU A 1 81 ? -39.117 -0.907 39.529 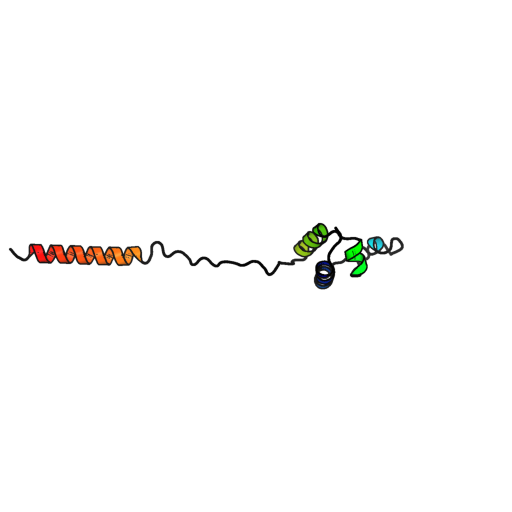1.00 72.81 81 LEU A N 1
ATOM 667 C CA . LEU A 1 81 ? -40.420 -0.245 39.669 1.00 72.81 81 LEU A CA 1
ATOM 668 C C . LEU A 1 81 ? -41.476 -1.187 40.254 1.00 72.81 81 LEU A C 1
ATOM 670 O O . LEU A 1 81 ? -42.245 -0.780 41.126 1.00 72.81 81 LEU A O 1
ATOM 674 N N . ALA A 1 82 ? -41.518 -2.438 39.787 1.00 77.75 82 ALA A N 1
ATOM 675 C CA . ALA A 1 82 ? -42.454 -3.437 40.289 1.00 77.75 82 ALA A CA 1
ATOM 676 C C . ALA A 1 82 ? -42.219 -3.743 41.777 1.00 77.75 82 ALA A C 1
ATOM 678 O O . ALA A 1 82 ? -43.175 -3.909 42.539 1.00 77.75 82 ALA A O 1
ATOM 679 N N . GLU A 1 83 ? -40.958 -3.779 42.203 1.00 81.44 83 GLU A N 1
ATOM 680 C CA . GLU A 1 83 ? -40.572 -4.002 43.596 1.00 81.44 83 GLU A CA 1
ATOM 681 C C . GLU A 1 83 ? -40.947 -2.811 44.493 1.00 81.44 83 GLU A C 1
ATOM 683 O O . GLU A 1 83 ? -41.634 -2.994 45.501 1.00 81.44 83 GLU A O 1
ATOM 688 N N . ILE A 1 84 ? -40.638 -1.582 44.062 1.00 83.25 84 ILE A N 1
ATOM 689 C CA . ILE A 1 84 ? -41.016 -0.339 44.760 1.00 83.25 84 ILE A CA 1
ATOM 690 C C . ILE A 1 84 ? -42.544 -0.204 44.868 1.00 83.25 84 ILE A C 1
ATOM 692 O O . ILE A 1 84 ? -43.075 0.206 45.907 1.00 83.25 84 ILE A O 1
ATOM 696 N N . SER A 1 85 ? -43.278 -0.578 43.816 1.00 81.25 85 SER A N 1
ATOM 697 C CA . SER A 1 85 ? -44.744 -0.559 43.809 1.00 81.25 85 SER A CA 1
ATOM 698 C C . SER A 1 85 ? -45.326 -1.569 44.805 1.00 81.25 85 SER A C 1
ATOM 700 O O . SER A 1 85 ? -46.180 -1.215 45.625 1.00 81.25 85 SER A O 1
ATOM 702 N N . LYS A 1 86 ? -44.809 -2.807 44.816 1.00 85.19 86 LYS A N 1
ATOM 703 C CA . LYS A 1 86 ? -45.191 -3.839 45.796 1.00 85.19 86 LYS A CA 1
ATOM 704 C C . LYS A 1 86 ? -44.932 -3.395 47.230 1.00 85.19 86 LYS A C 1
ATOM 706 O O . LYS A 1 86 ? -45.796 -3.584 48.088 1.00 85.19 86 LYS A O 1
ATOM 711 N N . GLU A 1 87 ? -43.772 -2.803 47.493 1.00 86.00 87 GLU A N 1
ATOM 712 C CA . GLU A 1 87 ? -43.416 -2.332 48.830 1.00 86.00 87 GLU A CA 1
ATOM 713 C C . GLU A 1 87 ? -44.359 -1.213 49.300 1.00 86.00 87 GLU A C 1
ATOM 715 O O . GLU A 1 87 ? -44.867 -1.240 50.425 1.00 86.00 87 GLU A O 1
ATOM 720 N N . SER A 1 88 ? -44.677 -0.273 48.408 1.00 84.44 88 SER A N 1
ATOM 721 C CA . SER A 1 88 ? -45.607 0.831 48.675 1.00 84.44 88 SER A CA 1
ATOM 722 C C . SER A 1 88 ? -47.024 0.328 48.993 1.00 84.44 88 SER A C 1
ATOM 724 O O . SER A 1 88 ? -47.643 0.760 49.971 1.00 84.44 88 SER A O 1
ATOM 726 N N . MET A 1 89 ? -47.511 -0.657 48.232 1.00 82.69 89 MET A N 1
ATOM 727 C CA . MET A 1 89 ? -48.812 -1.307 48.448 1.00 82.69 89 MET A CA 1
ATOM 728 C C . MET A 1 89 ? -48.858 -2.095 49.766 1.00 82.69 89 MET A C 1
ATOM 730 O O . MET A 1 89 ? -49.853 -2.056 50.496 1.00 82.69 89 MET A O 1
ATOM 734 N N . ALA A 1 90 ? -47.768 -2.780 50.123 1.00 83.81 90 ALA A N 1
ATOM 735 C CA . ALA A 1 90 ? -47.658 -3.497 51.391 1.00 83.81 90 ALA A CA 1
ATOM 736 C C . ALA A 1 90 ? -47.667 -2.542 52.600 1.00 83.81 90 ALA A C 1
ATOM 738 O O . ALA A 1 90 ? -48.311 -2.838 53.614 1.00 83.81 90 ALA A O 1
ATOM 739 N N . ARG A 1 91 ? -47.009 -1.378 52.484 1.00 80.38 91 ARG A N 1
ATOM 740 C CA . ARG A 1 91 ? -47.028 -0.316 53.505 1.00 80.38 91 ARG A CA 1
ATOM 741 C C . ARG A 1 91 ? -48.430 0.271 53.695 1.00 80.38 91 ARG A C 1
ATOM 743 O O . ARG A 1 91 ? -48.872 0.390 54.839 1.00 80.38 91 ARG A O 1
ATOM 750 N N . MET A 1 92 ? -49.166 0.559 52.614 1.00 73.81 92 MET A N 1
ATOM 751 C CA . MET A 1 92 ? -50.567 1.011 52.713 1.00 73.81 92 MET A CA 1
ATOM 752 C C . MET A 1 92 ? -51.469 -0.037 53.377 1.00 73.81 92 MET A C 1
ATOM 754 O O . MET A 1 92 ? -52.260 0.300 54.258 1.00 73.81 92 MET A O 1
ATOM 758 N N . ARG A 1 93 ? -51.309 -1.321 53.028 1.00 75.12 93 ARG A N 1
ATOM 759 C CA . ARG A 1 93 ? -52.119 -2.413 53.593 1.00 75.12 93 ARG A CA 1
ATOM 760 C C . ARG A 1 93 ? -51.899 -2.618 55.095 1.00 75.12 93 ARG A C 1
ATOM 762 O O . ARG A 1 93 ? -52.847 -2.945 55.802 1.00 75.12 93 ARG A O 1
ATOM 769 N N . LYS A 1 94 ? -50.674 -2.419 55.600 1.00 72.50 94 LYS A N 1
ATOM 770 C CA . LYS A 1 94 ? -50.399 -2.440 57.051 1.00 72.50 94 LYS A CA 1
ATOM 771 C C . LYS A 1 94 ? -51.034 -1.249 57.774 1.00 72.50 94 LYS A C 1
ATOM 773 O O . LYS A 1 94 ? -51.562 -1.426 58.865 1.00 72.50 94 LYS A O 1
ATOM 778 N N . LYS A 1 95 ? -51.033 -0.062 57.158 1.00 69.81 95 LYS A N 1
ATOM 779 C CA . LYS A 1 95 ? -51.591 1.162 57.755 1.00 69.81 95 LYS A CA 1
ATOM 780 C C . LYS A 1 95 ? -53.124 1.134 57.861 1.00 69.81 95 LYS A C 1
ATOM 782 O O . LYS A 1 95 ? -53.667 1.677 58.814 1.00 69.81 95 LYS A O 1
ATOM 787 N N . GLY A 1 96 ? -53.811 0.449 56.942 1.00 60.69 96 GLY A N 1
ATOM 788 C CA . GLY A 1 96 ? -55.269 0.254 56.984 1.00 60.69 96 GLY A CA 1
ATOM 789 C C . GLY A 1 96 ? -55.771 -0.819 57.962 1.00 60.69 96 GLY A C 1
ATOM 790 O O . GLY A 1 96 ? -56.971 -0.914 58.180 1.00 60.69 96 GLY A O 1
ATOM 791 N N . ARG A 1 97 ? -54.879 -1.624 58.556 1.00 59.72 97 ARG A N 1
ATOM 792 C CA . ARG A 1 97 ? -55.213 -2.715 59.496 1.00 59.72 97 ARG A CA 1
ATOM 793 C C . ARG A 1 97 ? -55.059 -2.339 60.977 1.00 59.72 97 ARG A C 1
ATOM 795 O O . ARG A 1 97 ? -55.230 -3.198 61.830 1.00 59.72 97 ARG A O 1
ATOM 802 N N . SER A 1 98 ? -54.695 -1.088 61.267 1.00 55.94 98 SER A N 1
ATOM 803 C CA . SER A 1 98 ? -54.416 -0.578 62.619 1.00 55.94 98 SER A CA 1
ATOM 804 C C . SER A 1 98 ? -55.536 0.324 63.160 1.00 55.94 98 SER A C 1
ATOM 806 O O . SER A 1 98 ? -55.253 1.283 63.880 1.00 55.94 98 SER A O 1
ATOM 808 N N . LYS A 1 99 ? -56.789 0.053 62.786 1.00 47.28 99 LYS A N 1
ATOM 809 C CA . LYS A 1 99 ? -57.978 0.718 63.323 1.00 47.28 99 LYS A CA 1
ATOM 810 C C . LYS A 1 99 ? -58.972 -0.322 63.804 1.00 47.28 99 LYS A C 1
ATOM 812 O O . LYS A 1 99 ? -59.091 -1.346 63.096 1.00 47.28 99 LYS A O 1
#

Mean predicted aligned error: 13.24 Å

Solvent-accessible surface area (backbone atoms only — not comparable to full-atom values): 6042 Å² total; per-residue (Å²): 113,56,25,47,73,68,55,30,51,49,38,57,74,63,61,49,67,44,52,33,41,81,79,38,74,89,41,64,81,95,41,73,36,72,71,52,59,67,56,40,32,75,76,32,37,43,67,55,48,54,52,51,37,44,77,62,69,56,74,80,82,84,66,84,77,78,81,72,74,82,75,82,79,55,78,64,52,57,56,52,50,52,50,55,50,52,51,52,53,53,54,53,56,57,65,72,66,76,118

Nearest PDB structures (foldseek):
  4v74-assembly1_BX  TM=4.476E-01  e=4.434E+00  Escherichia coli K-12

Secondary structure (DSSP, 8-state):
-BPPHHHHHHHHHTT--EEHHHH-TTSPTT-EE---HHHHHHH-BHHHHHHHHHHTTPPPS------PPPP--SHHHHHHHHHHHHHHHHHHHHHTT--

Organism: NCBI:txid1908198

Foldseek 3Di:
DFADLVLLVLCLVLVPWDFPCVVPVPDDGPDIDRDDSVCRRVPPHNVRSVVVCVVSPDDDPPPPDDPDPDPPPPPVVVVVVVVVVVVVVVVVVVVVVPD

pLDDT: mean 85.1, std 12.19, range [47.28, 97.12]

Radius of gyration: 33.28 Å; Cα contacts (8 Å, |Δi|>4): 76; chains: 1; bounding box: 70×22×89 Å